Protein AF-A0A399WYS1-F1 (afdb_monomer_lite)

Secondary structure (DSSP, 8-state):
----SSHHHHHHHHHHHHHHHHHHHHHHHHHHHHHHHHHHHHHHHHHHHHHHHTTSTT-HHHHHTT-PPTT----HHHHHHHHHHHHHHHHHHHHHHHHHHHHHHHHHTT--S--HHHHHHHHHHHHHHHHHHHHHHHHHHHHHHHHHHHHHHHHHHHHHHHHHT-

pLDDT: mean 81.78, std 13.25, range [43.44, 97.31]

Foldseek 3Di:
DDPPPPPPVVVVVVVVVLLVVLVVLLVVLVVLLVLLVVLLVCLVVVLVQLVCCQVQVVTPVCVVVVVGDPDDHNDPVVCVVVLVVVVVVLVVLLVVLVCLLVCLVVVLVVLDDPDPSNVSSNVSSVSSNVSSVSSNVSSVVSVVSSVVSVVVVVVVVVVVCVVVVD

Sequence (166 aa):
MSDAGVEPAAETALILRERKHARIFFAVGWVLILANLVTAAYSIFLPIELILRGIYPDGLFAYWFGYERPGVYFDYEEQLPFINVVVVLFIALWLFMFIQIVLLPKIGKKLTLDMEEVAAADSALSLARLGAFLAFGLMTLTSVVVLRTYTQWHADYEVIQSLLGQ

Radius of gyration: 24.95 Å; chains: 1; bounding box: 57×30×86 Å

Structure (mmCIF, N/CA/C/O backbone):
data_AF-A0A399WYS1-F1
#
_entry.id   AF-A0A399WYS1-F1
#
loop_
_atom_site.group_PDB
_atom_site.id
_atom_site.type_symbol
_atom_site.label_atom_id
_atom_site.label_alt_id
_atom_site.label_comp_id
_atom_site.label_asym_id
_atom_site.label_entity_id
_atom_site.label_seq_id
_atom_site.pdbx_PDB_ins_code
_atom_site.Cartn_x
_atom_site.Cartn_y
_atom_site.Cartn_z
_atom_site.occupancy
_atom_site.B_iso_or_equiv
_atom_site.auth_seq_id
_atom_site.auth_comp_id
_atom_site.auth_asym_id
_atom_site.auth_atom_id
_atom_site.pdbx_PDB_model_num
ATOM 1 N N . MET A 1 1 ? -39.108 7.788 48.016 1.00 43.44 1 MET A N 1
ATOM 2 C CA . MET A 1 1 ? -39.470 7.220 46.701 1.00 43.44 1 MET A CA 1
ATOM 3 C C . MET A 1 1 ? -38.191 7.191 45.889 1.00 43.44 1 MET A C 1
ATOM 5 O O . MET A 1 1 ? -37.687 8.256 45.569 1.00 43.44 1 MET A O 1
ATOM 9 N N . SER A 1 2 ? -37.580 6.013 45.748 1.00 43.78 2 SER A N 1
ATOM 10 C CA . SER A 1 2 ? -36.276 5.833 45.103 1.00 43.78 2 SER A CA 1
ATOM 11 C C . SER A 1 2 ? -36.459 5.367 43.660 1.00 43.78 2 SER A C 1
ATOM 13 O O . SER A 1 2 ? -36.923 4.248 43.432 1.00 43.78 2 SER A O 1
ATOM 15 N N . ASP A 1 3 ? -36.046 6.199 42.711 1.00 49.22 3 ASP A N 1
ATOM 16 C CA . ASP A 1 3 ? -35.866 5.849 41.299 1.00 49.22 3 ASP A CA 1
ATOM 17 C C . ASP A 1 3 ? -34.603 4.984 41.114 1.00 49.22 3 ASP A C 1
ATOM 19 O O . ASP A 1 3 ? -33.625 5.405 40.512 1.00 49.22 3 ASP A O 1
ATOM 23 N N . ALA A 1 4 ? -34.596 3.771 41.675 1.00 51.28 4 ALA A N 1
ATOM 24 C CA . ALA A 1 4 ? -33.430 2.871 41.681 1.00 51.28 4 ALA A CA 1
ATOM 25 C C . ALA A 1 4 ? -33.631 1.593 40.836 1.00 51.28 4 ALA A C 1
ATOM 27 O O . ALA A 1 4 ? -32.987 0.576 41.074 1.00 51.28 4 ALA A O 1
ATOM 28 N N . GLY A 1 5 ? -34.566 1.602 39.879 1.00 50.94 5 GLY A N 1
ATOM 29 C CA . GLY A 1 5 ? -35.022 0.380 39.196 1.00 50.94 5 GLY A CA 1
ATOM 30 C C . GLY A 1 5 ? -34.592 0.185 37.737 1.00 50.94 5 GLY A C 1
ATOM 31 O O . GLY A 1 5 ? -34.909 -0.859 37.174 1.00 50.94 5 GLY A O 1
ATOM 32 N N . VAL A 1 6 ? -33.926 1.157 37.096 1.00 53.00 6 VAL A N 1
ATOM 33 C CA . VAL A 1 6 ? -33.755 1.173 35.620 1.00 53.00 6 VAL A CA 1
ATOM 34 C C . VAL A 1 6 ? -32.286 1.100 35.151 1.00 53.00 6 VAL A C 1
ATOM 36 O O . VAL A 1 6 ? -32.027 0.809 33.985 1.00 53.00 6 VAL A O 1
ATOM 39 N N . GLU A 1 7 ? -31.301 1.261 36.037 1.00 55.56 7 GLU A N 1
ATOM 40 C CA . GLU A 1 7 ? -29.873 1.341 35.669 1.00 55.56 7 GLU A CA 1
ATOM 41 C C . GLU A 1 7 ? -29.213 0.056 35.106 1.00 55.56 7 GLU A C 1
ATOM 43 O O . GLU A 1 7 ? -28.460 0.178 34.135 1.00 55.56 7 GLU A O 1
ATOM 48 N N . PRO A 1 8 ? -29.500 -1.181 35.569 1.00 60.94 8 PRO A N 1
ATOM 49 C CA . PRO A 1 8 ? -28.690 -2.338 35.166 1.00 60.94 8 PRO A CA 1
ATOM 50 C C . PRO A 1 8 ? -28.943 -2.785 33.717 1.00 60.94 8 PRO A C 1
ATOM 52 O O . PRO A 1 8 ? -28.044 -3.299 33.050 1.00 60.94 8 PRO A O 1
ATOM 55 N N . ALA A 1 9 ? -30.151 -2.573 33.184 1.00 67.00 9 ALA A N 1
ATOM 56 C CA . ALA A 1 9 ? -30.484 -2.951 31.807 1.00 67.00 9 ALA A CA 1
ATOM 57 C C . ALA A 1 9 ? -29.842 -2.006 30.775 1.00 67.00 9 ALA A C 1
ATOM 59 O O . ALA A 1 9 ? -29.379 -2.456 29.724 1.00 67.00 9 ALA A O 1
ATOM 60 N N . ALA A 1 10 ? -29.780 -0.708 31.088 1.00 70.75 10 ALA A N 1
ATOM 61 C CA . ALA A 1 10 ? -29.145 0.296 30.240 1.00 70.75 10 ALA A CA 1
ATOM 62 C C . ALA A 1 10 ? -27.616 0.133 30.219 1.00 70.75 10 ALA A C 1
ATOM 64 O O . ALA A 1 10 ? -27.005 0.192 29.150 1.00 70.75 10 ALA A O 1
ATOM 65 N N . GLU A 1 11 ? -27.013 -0.153 31.375 1.00 71.31 11 GLU A N 1
ATOM 66 C CA . GLU A 1 11 ? -25.580 -0.434 31.504 1.00 71.31 11 GLU A CA 1
ATOM 67 C C . GLU A 1 11 ? -25.182 -1.709 30.739 1.00 71.31 11 GLU A C 1
ATOM 69 O O . GLU A 1 11 ? -24.245 -1.701 29.937 1.00 71.31 11 GLU A O 1
ATOM 74 N N . THR A 1 12 ? -25.974 -2.779 30.867 1.00 78.69 12 THR A N 1
ATOM 75 C CA . THR A 1 12 ? -25.749 -4.036 30.130 1.00 78.69 12 THR A CA 1
ATOM 76 C C . THR A 1 12 ? -25.856 -3.839 28.611 1.00 78.69 12 THR A C 1
ATOM 78 O O . THR A 1 12 ? -25.047 -4.378 27.848 1.00 78.69 12 THR A O 1
ATOM 81 N N . ALA A 1 13 ? -26.824 -3.040 28.147 1.00 80.94 13 ALA A N 1
ATOM 82 C CA . ALA A 1 13 ? -26.989 -2.728 26.727 1.00 80.94 13 ALA A CA 1
ATOM 83 C C . ALA A 1 13 ? -25.816 -1.904 26.160 1.00 80.94 13 ALA A C 1
ATOM 85 O O . ALA A 1 13 ? -25.396 -2.132 25.020 1.00 80.94 13 ALA A O 1
ATOM 86 N N . LEU A 1 14 ? -25.262 -0.979 26.950 1.00 81.88 14 LEU A N 1
ATOM 87 C CA . LEU A 1 14 ? -24.107 -0.166 26.567 1.00 81.88 14 LEU A CA 1
ATOM 88 C C . LEU A 1 14 ? -22.840 -1.023 26.433 1.00 81.88 14 LEU A C 1
ATOM 90 O O . LEU A 1 14 ? -22.163 -0.949 25.406 1.00 81.88 14 LEU A O 1
ATOM 94 N N . ILE A 1 15 ? -22.579 -1.910 27.397 1.00 83.00 15 ILE A N 1
ATOM 95 C CA . ILE A 1 15 ? -21.444 -2.851 27.361 1.00 83.00 15 ILE A CA 1
ATOM 96 C C . ILE A 1 15 ? -21.533 -3.781 26.140 1.00 83.00 15 ILE A C 1
ATOM 98 O O . ILE A 1 15 ? -20.545 -3.990 25.433 1.00 83.00 15 ILE A O 1
ATOM 102 N N . LEU A 1 16 ? -22.721 -4.320 25.841 1.00 84.44 16 LEU A N 1
ATOM 103 C CA . LEU A 1 16 ? -22.942 -5.170 24.662 1.00 84.44 16 LEU A CA 1
ATOM 104 C C . LEU A 1 16 ? -22.670 -4.426 23.348 1.00 84.44 16 LEU A C 1
ATOM 106 O O . LEU A 1 16 ? -22.062 -4.988 22.429 1.00 84.44 16 LEU A O 1
ATOM 110 N N . ARG A 1 17 ? -23.104 -3.165 23.251 1.00 85.19 17 ARG A N 1
ATOM 111 C CA . ARG A 1 17 ? -22.866 -2.319 22.076 1.00 85.19 17 ARG A CA 1
ATOM 112 C C . ARG A 1 17 ? -21.378 -2.039 21.882 1.00 85.19 17 ARG A C 1
ATOM 114 O O . ARG A 1 17 ? -20.877 -2.204 20.770 1.00 85.19 17 ARG A O 1
ATOM 121 N N . GLU A 1 18 ? -20.677 -1.678 22.948 1.00 83.69 18 GLU A N 1
ATOM 122 C CA . GLU A 1 18 ? -19.245 -1.382 22.900 1.00 83.69 18 GLU A CA 1
ATOM 123 C C . GLU A 1 18 ? -18.404 -2.622 22.593 1.00 83.69 18 GLU A C 1
ATOM 125 O O . GLU A 1 18 ? -17.525 -2.565 21.735 1.00 83.69 18 GLU A O 1
ATOM 130 N N . ARG A 1 19 ? -18.745 -3.793 23.148 1.00 85.06 19 ARG A N 1
ATOM 131 C CA . ARG A 1 19 ? -18.121 -5.066 22.739 1.00 85.06 19 ARG A CA 1
ATOM 132 C C . ARG A 1 19 ? -18.291 -5.344 21.249 1.00 85.06 19 ARG A C 1
ATOM 134 O O . ARG A 1 19 ? -17.352 -5.789 20.587 1.00 85.06 19 ARG A O 1
ATOM 141 N N . LYS A 1 20 ? -19.482 -5.091 20.697 1.00 87.38 20 LYS A N 1
ATOM 142 C CA . LYS A 1 20 ? -19.730 -5.265 19.260 1.00 87.38 20 LYS A CA 1
ATOM 143 C C . LYS A 1 20 ? -18.873 -4.303 18.434 1.00 87.38 20 LYS A C 1
ATOM 145 O O . LYS A 1 20 ? -18.285 -4.734 17.444 1.00 87.38 20 LYS A O 1
ATOM 150 N N . HIS A 1 21 ? -18.772 -3.038 18.841 1.00 86.31 21 HIS A N 1
ATOM 151 C CA . HIS A 1 21 ? -17.902 -2.061 18.186 1.00 86.31 21 HIS A CA 1
ATOM 152 C C . HIS A 1 21 ? -16.425 -2.469 18.257 1.00 86.31 21 HIS A C 1
ATOM 154 O O . HIS A 1 21 ? -15.763 -2.498 17.221 1.00 86.31 21 HIS A O 1
ATOM 160 N N . ALA A 1 22 ? -15.928 -2.861 19.432 1.00 88.19 22 ALA A N 1
ATOM 161 C CA . ALA A 1 22 ? -14.548 -3.302 19.627 1.00 88.19 22 ALA A CA 1
ATOM 162 C C . ALA A 1 22 ? -14.193 -4.488 18.714 1.00 88.19 22 ALA A C 1
ATOM 164 O O . ALA A 1 22 ? -13.172 -4.460 18.030 1.00 88.19 22 ALA A O 1
ATOM 165 N N . ARG A 1 23 ? -15.080 -5.484 18.592 1.00 90.06 23 ARG A N 1
ATOM 166 C CA . ARG A 1 23 ? -14.888 -6.620 17.669 1.00 90.06 23 ARG A CA 1
ATOM 167 C C . ARG A 1 23 ? -14.822 -6.196 16.202 1.00 90.06 23 ARG A C 1
ATOM 169 O O . ARG A 1 23 ? -14.006 -6.728 15.454 1.00 90.06 23 ARG A O 1
ATOM 176 N N . ILE A 1 24 ? -15.660 -5.243 15.787 1.00 91.69 24 ILE A N 1
ATOM 177 C CA . ILE A 1 24 ? -15.618 -4.696 14.424 1.00 91.69 24 ILE A CA 1
ATOM 178 C C . ILE A 1 24 ? -14.283 -3.987 14.192 1.00 91.69 24 ILE A C 1
ATOM 180 O O . ILE A 1 24 ? -13.626 -4.256 13.191 1.00 91.69 24 ILE A O 1
ATOM 184 N N . PHE A 1 25 ? -13.849 -3.127 15.116 1.00 92.19 25 PHE A N 1
ATOM 185 C CA . PHE A 1 25 ? -12.576 -2.417 14.987 1.00 92.19 25 PHE A CA 1
ATOM 186 C C . PHE A 1 25 ? -11.368 -3.352 15.002 1.00 92.19 25 PHE A C 1
ATOM 188 O O . PHE A 1 25 ? -10.434 -3.134 14.235 1.00 92.19 25 PHE A O 1
ATOM 195 N N . PHE A 1 26 ? -11.413 -4.423 15.790 1.00 93.25 26 PHE A N 1
ATOM 196 C CA . PHE A 1 26 ? -10.401 -5.472 15.765 1.00 93.25 26 PHE A CA 1
ATOM 197 C C . PHE A 1 26 ? -10.318 -6.151 14.390 1.00 93.25 26 PHE A C 1
ATOM 199 O O . PHE A 1 26 ? -9.235 -6.249 13.813 1.00 93.25 26 PHE A O 1
ATOM 206 N N . ALA A 1 27 ? -11.459 -6.563 13.827 1.00 94.00 27 ALA A N 1
ATOM 207 C CA . ALA A 1 27 ? -11.508 -7.181 12.501 1.00 94.00 27 ALA A CA 1
ATOM 208 C C . ALA A 1 27 ? -11.027 -6.217 11.404 1.00 94.00 27 ALA A C 1
ATOM 210 O O . ALA A 1 27 ? -10.228 -6.597 10.550 1.00 94.00 27 ALA A O 1
ATOM 211 N N . VAL A 1 28 ? -11.460 -4.954 11.460 1.00 94.44 28 VAL A N 1
ATOM 212 C CA . VAL A 1 28 ? -10.989 -3.895 10.558 1.00 94.44 28 VAL A CA 1
ATOM 213 C C . VAL A 1 28 ? -9.477 -3.716 10.683 1.00 94.44 28 VAL A C 1
ATOM 215 O O . VAL A 1 28 ? -8.799 -3.678 9.662 1.00 94.44 28 VAL A O 1
ATOM 218 N N . GLY A 1 29 ? -8.931 -3.671 11.902 1.00 94.69 29 GLY A N 1
ATOM 219 C CA . GLY A 1 29 ? -7.490 -3.577 12.140 1.00 94.69 29 GLY A CA 1
ATOM 220 C C . GLY A 1 29 ? -6.712 -4.688 11.434 1.00 94.69 29 GLY A C 1
ATOM 221 O O . GLY A 1 29 ? -5.762 -4.403 10.709 1.00 94.69 29 GLY A O 1
ATOM 222 N N . TRP A 1 30 ? -7.163 -5.938 11.543 1.00 96.88 30 TRP A N 1
ATOM 223 C CA . TRP A 1 30 ? -6.537 -7.072 10.853 1.00 96.88 30 TRP A CA 1
ATOM 224 C C . TRP A 1 30 ? -6.633 -7.004 9.332 1.00 96.88 30 TRP A C 1
ATOM 226 O O . TRP A 1 30 ? -5.644 -7.266 8.647 1.00 96.88 30 TRP A O 1
ATOM 236 N N . VAL A 1 31 ? -7.791 -6.619 8.793 1.00 97.19 31 VAL A N 1
ATOM 237 C CA . VAL A 1 31 ? -7.952 -6.432 7.343 1.00 97.19 31 VAL A CA 1
ATOM 238 C C . VAL A 1 31 ? -6.993 -5.356 6.831 1.00 97.19 31 VAL A C 1
ATOM 240 O O . VAL A 1 31 ? -6.350 -5.548 5.799 1.00 97.19 31 VAL A O 1
ATOM 243 N N . LEU A 1 32 ? -6.840 -4.255 7.571 1.00 96.94 32 LEU A N 1
ATOM 244 C CA . LEU A 1 32 ? -5.893 -3.196 7.228 1.00 96.94 32 LEU A CA 1
ATOM 245 C C . LEU A 1 32 ? -4.440 -3.676 7.313 1.00 96.94 32 LEU A C 1
ATOM 247 O O . LEU A 1 32 ? -3.670 -3.398 6.402 1.00 96.94 32 LEU A O 1
ATOM 251 N N . ILE A 1 33 ? -4.065 -4.449 8.339 1.00 97.31 33 ILE A N 1
ATOM 252 C CA . ILE A 1 33 ? -2.722 -5.049 8.440 1.00 97.31 33 ILE A CA 1
ATOM 253 C C . ILE A 1 33 ? -2.416 -5.901 7.203 1.00 97.31 33 ILE A C 1
ATOM 255 O O . ILE A 1 33 ? -1.363 -5.730 6.590 1.00 97.31 33 ILE A O 1
ATOM 259 N N . LEU A 1 34 ? -3.338 -6.782 6.803 1.00 97.31 34 LEU A N 1
ATOM 260 C CA . LEU A 1 34 ? -3.167 -7.624 5.616 1.00 97.31 34 LEU A CA 1
ATOM 261 C C . LEU A 1 34 ? -3.047 -6.786 4.338 1.00 97.31 34 LEU A C 1
ATOM 263 O O . LEU A 1 34 ? -2.154 -7.031 3.528 1.00 97.31 34 LEU A O 1
ATOM 267 N N . ALA A 1 35 ? -3.887 -5.760 4.177 1.00 96.12 35 ALA A N 1
ATOM 268 C CA . ALA A 1 35 ? -3.798 -4.841 3.045 1.00 96.12 35 ALA A CA 1
ATOM 269 C C . ALA A 1 35 ? -2.446 -4.103 3.001 1.00 96.12 35 ALA A C 1
ATOM 271 O O . ALA A 1 35 ? -1.856 -3.948 1.929 1.00 96.12 35 ALA A O 1
ATOM 272 N N . ASN A 1 36 ? -1.918 -3.701 4.160 1.00 97.19 36 ASN A N 1
ATOM 273 C CA . ASN A 1 36 ? -0.621 -3.034 4.272 1.00 97.19 36 ASN A CA 1
ATOM 274 C C . ASN A 1 36 ? 0.527 -3.992 3.913 1.00 97.19 36 ASN A C 1
ATOM 276 O O . ASN A 1 36 ? 1.458 -3.586 3.221 1.00 97.19 36 ASN A O 1
ATOM 280 N N . LEU A 1 37 ? 0.441 -5.272 4.300 1.00 96.06 37 LEU A N 1
ATOM 281 C CA . LEU A 1 37 ? 1.418 -6.298 3.912 1.00 96.06 37 LEU A CA 1
ATOM 282 C C . LEU A 1 37 ? 1.423 -6.554 2.401 1.00 96.06 37 LEU A C 1
ATOM 284 O O . LEU A 1 37 ? 2.495 -6.586 1.798 1.00 96.06 37 LEU A O 1
ATOM 288 N N . VAL A 1 38 ? 0.247 -6.681 1.775 1.00 94.94 38 VAL A N 1
ATOM 289 C CA . VAL A 1 38 ? 0.141 -6.832 0.311 1.00 94.94 38 VAL A CA 1
ATOM 290 C C . VAL A 1 38 ? 0.715 -5.603 -0.393 1.00 94.94 38 VAL A C 1
ATOM 292 O O . VAL A 1 38 ? 1.471 -5.737 -1.352 1.00 94.94 38 VAL A O 1
ATOM 295 N N . THR A 1 39 ? 0.423 -4.406 0.118 1.00 94.56 39 THR A N 1
ATOM 296 C CA . THR A 1 39 ? 0.957 -3.146 -0.418 1.00 94.56 39 THR A CA 1
ATOM 297 C C . THR A 1 39 ? 2.481 -3.088 -0.306 1.00 94.56 39 THR A C 1
ATOM 299 O O . THR A 1 39 ? 3.157 -2.718 -1.267 1.00 94.56 39 THR A O 1
ATOM 302 N N . ALA A 1 40 ? 3.045 -3.489 0.835 1.00 94.56 40 ALA A N 1
ATOM 303 C CA . ALA A 1 40 ? 4.490 -3.548 1.034 1.00 94.56 40 ALA A CA 1
ATOM 304 C C . ALA A 1 40 ? 5.150 -4.560 0.083 1.00 94.56 40 ALA A C 1
ATOM 306 O O . ALA A 1 40 ? 6.131 -4.222 -0.579 1.00 94.56 40 ALA A O 1
ATOM 307 N N . ALA A 1 41 ? 4.580 -5.761 -0.052 1.00 93.31 41 ALA A N 1
ATOM 308 C CA . ALA A 1 41 ? 5.065 -6.776 -0.986 1.00 93.31 41 ALA A CA 1
ATOM 309 C C . ALA A 1 41 ? 5.020 -6.275 -2.438 1.00 93.31 41 ALA A C 1
ATOM 311 O O . ALA A 1 41 ? 6.009 -6.389 -3.161 1.00 93.31 41 ALA A O 1
ATOM 312 N N . TYR A 1 42 ? 3.914 -5.645 -2.840 1.00 90.69 42 TYR A N 1
ATOM 313 C CA . TYR A 1 42 ? 3.769 -5.050 -4.167 1.00 90.69 42 TYR A CA 1
ATOM 314 C C . TYR A 1 42 ? 4.784 -3.926 -4.411 1.00 90.69 42 TYR A C 1
ATOM 316 O O . TYR A 1 42 ? 5.376 -3.850 -5.484 1.00 90.69 42 TYR A O 1
ATOM 324 N N . SER A 1 43 ? 5.053 -3.094 -3.402 1.00 90.94 43 SER A N 1
ATOM 325 C CA . SER A 1 43 ? 6.032 -2.000 -3.493 1.00 90.94 43 SER A CA 1
ATOM 326 C C . SER A 1 43 ? 7.459 -2.499 -3.699 1.00 90.94 43 SER A C 1
ATOM 328 O O . SER A 1 43 ? 8.251 -1.813 -4.339 1.00 90.94 43 SER A O 1
ATOM 330 N N . ILE A 1 44 ? 7.793 -3.680 -3.176 1.00 90.81 44 ILE A N 1
ATOM 331 C CA . ILE A 1 44 ? 9.096 -4.324 -3.386 1.00 90.81 44 ILE A CA 1
ATOM 332 C C . ILE A 1 44 ? 9.138 -5.022 -4.750 1.00 90.81 44 ILE A C 1
ATOM 334 O O . ILE A 1 44 ? 10.143 -4.940 -5.453 1.00 90.81 44 ILE A O 1
ATOM 338 N N . PHE A 1 45 ? 8.049 -5.688 -5.136 1.00 88.94 45 PHE A N 1
ATOM 339 C CA . PHE A 1 45 ? 7.953 -6.421 -6.397 1.00 8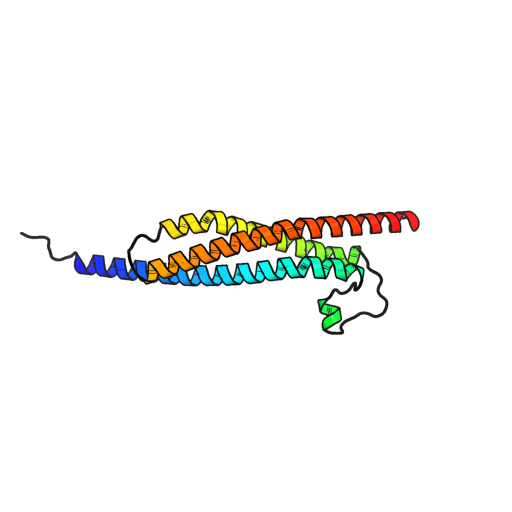8.94 45 PHE A CA 1
ATOM 340 C C . PHE A 1 45 ? 7.994 -5.499 -7.622 1.00 88.94 45 PHE A C 1
ATOM 342 O O . PHE A 1 45 ? 8.720 -5.766 -8.575 1.00 88.94 45 PHE A O 1
ATOM 349 N N . LEU A 1 46 ? 7.249 -4.395 -7.593 1.00 87.06 46 LEU A N 1
ATOM 350 C CA . LEU A 1 46 ? 7.090 -3.501 -8.736 1.00 87.06 46 LEU A CA 1
ATOM 351 C C . LEU A 1 46 ? 8.408 -2.967 -9.340 1.00 87.06 46 LEU A C 1
ATOM 353 O O . LEU A 1 46 ? 8.555 -3.030 -10.558 1.00 87.06 46 LEU A O 1
ATOM 357 N N . PRO A 1 47 ? 9.380 -2.447 -8.569 1.00 84.44 47 PRO A N 1
ATOM 358 C CA . PRO A 1 47 ? 10.633 -1.969 -9.146 1.00 84.44 47 PRO A CA 1
ATOM 359 C C . PRO A 1 47 ? 11.451 -3.108 -9.766 1.00 84.44 47 PRO A C 1
ATOM 361 O O . PRO A 1 47 ? 12.108 -2.891 -10.779 1.00 84.44 47 PRO A O 1
ATOM 364 N N . ILE A 1 48 ? 11.379 -4.320 -9.205 1.00 85.00 48 ILE A N 1
ATOM 365 C CA . ILE A 1 48 ? 12.030 -5.510 -9.770 1.00 85.00 48 ILE A CA 1
ATOM 366 C C . ILE A 1 48 ? 11.398 -5.849 -11.124 1.00 85.00 48 ILE A C 1
ATOM 368 O O . ILE A 1 48 ? 12.113 -6.011 -12.111 1.00 85.00 48 ILE A O 1
ATOM 372 N N . GLU A 1 49 ? 10.066 -5.886 -11.179 1.00 83.25 49 GLU A N 1
ATOM 373 C CA . GLU A 1 49 ? 9.293 -6.117 -12.402 1.00 83.25 49 GLU A CA 1
ATOM 374 C C . GLU A 1 49 ? 9.621 -5.076 -13.481 1.00 83.25 49 GLU A C 1
ATOM 376 O O . GLU A 1 49 ? 9.867 -5.439 -14.626 1.00 83.25 49 GLU A O 1
ATOM 381 N N . LEU A 1 50 ? 9.688 -3.788 -13.129 1.00 78.56 50 LEU A N 1
ATOM 382 C CA . LEU A 1 50 ? 10.009 -2.723 -14.082 1.00 78.56 50 LEU A CA 1
ATOM 383 C C . LEU A 1 50 ? 11.446 -2.809 -14.598 1.00 78.56 50 LEU A C 1
ATOM 385 O O . LEU A 1 50 ? 11.658 -2.716 -15.799 1.00 78.56 50 LEU A O 1
ATOM 389 N N . ILE A 1 51 ? 12.437 -3.023 -13.729 1.00 77.25 51 ILE A N 1
ATOM 390 C CA . ILE A 1 51 ? 13.833 -3.184 -14.170 1.00 77.25 51 ILE A CA 1
ATOM 391 C C . ILE A 1 51 ? 13.950 -4.368 -15.134 1.00 77.25 51 ILE A C 1
ATOM 393 O O . ILE A 1 51 ? 14.620 -4.276 -16.162 1.00 77.25 51 ILE A O 1
ATOM 397 N N . LEU A 1 52 ? 13.279 -5.472 -14.815 1.00 75.50 52 LEU A N 1
ATOM 398 C CA . LEU A 1 52 ? 13.381 -6.701 -15.588 1.00 75.50 52 LEU A CA 1
ATOM 399 C C . LEU A 1 52 ? 12.524 -6.681 -16.846 1.00 75.50 52 LEU A C 1
ATOM 401 O O . LEU A 1 52 ? 12.888 -7.374 -17.784 1.00 75.50 52 LEU A O 1
ATOM 405 N N . ARG A 1 53 ? 11.499 -5.830 -16.944 1.00 73.00 53 ARG A N 1
ATOM 406 C CA . ARG A 1 53 ? 10.786 -5.567 -18.206 1.00 73.00 53 ARG A CA 1
ATOM 407 C C . ARG A 1 53 ? 11.669 -4.972 -19.299 1.00 73.00 53 ARG A C 1
ATOM 409 O O . ARG A 1 53 ? 11.415 -5.220 -20.470 1.00 73.00 53 ARG A O 1
ATOM 416 N N . GLY A 1 54 ? 12.745 -4.274 -18.931 1.00 66.50 54 GLY A N 1
ATOM 417 C CA . GLY A 1 54 ? 13.770 -3.853 -19.892 1.00 66.50 54 GLY A CA 1
ATOM 418 C C . GLY A 1 54 ? 14.580 -5.016 -20.489 1.00 66.50 54 GLY A C 1
ATOM 419 O O . GLY A 1 54 ? 15.234 -4.836 -21.510 1.00 66.50 54 GLY A O 1
ATOM 420 N N . ILE A 1 55 ? 14.546 -6.199 -19.863 1.00 68.94 55 ILE A N 1
ATOM 421 C CA . ILE A 1 55 ? 15.255 -7.418 -20.296 1.00 68.94 55 ILE A CA 1
ATOM 422 C C . ILE A 1 55 ? 14.267 -8.466 -20.844 1.00 68.94 55 ILE A C 1
ATOM 424 O O . ILE A 1 55 ? 14.555 -9.130 -21.834 1.00 68.94 55 ILE A O 1
ATOM 428 N N . TYR A 1 56 ? 13.095 -8.586 -20.217 1.00 69.38 56 TYR A N 1
ATOM 429 C CA . TYR A 1 56 ? 12.007 -9.514 -20.517 1.00 69.38 56 TYR A CA 1
ATOM 430 C C . TYR A 1 56 ? 10.719 -8.707 -20.765 1.00 69.38 56 TYR A C 1
ATOM 432 O O . TYR A 1 56 ? 10.017 -8.391 -19.803 1.00 69.38 56 TYR A O 1
ATOM 440 N N . PRO A 1 57 ? 10.381 -8.360 -22.017 1.00 64.69 57 PRO A N 1
ATOM 441 C CA . PRO A 1 57 ? 9.291 -7.425 -22.324 1.00 64.69 57 PRO A CA 1
ATOM 442 C C . PRO A 1 57 ? 7.924 -7.846 -21.761 1.00 64.69 57 PRO A C 1
ATOM 444 O O . PRO A 1 57 ? 7.115 -7.002 -21.373 1.00 64.69 57 PRO A O 1
ATOM 447 N N . ASP A 1 58 ? 7.674 -9.153 -21.650 1.00 66.06 58 ASP A N 1
ATOM 448 C CA . ASP A 1 58 ? 6.426 -9.697 -21.102 1.00 66.06 58 ASP A CA 1
ATOM 449 C C . ASP A 1 58 ? 6.346 -9.595 -19.556 1.00 66.06 58 ASP A C 1
ATOM 451 O O . ASP A 1 58 ? 5.271 -9.733 -18.960 1.00 66.06 58 ASP A O 1
ATOM 455 N N . GLY A 1 59 ? 7.465 -9.280 -18.895 1.00 64.38 59 GLY A N 1
ATOM 456 C CA . GLY A 1 59 ? 7.603 -9.16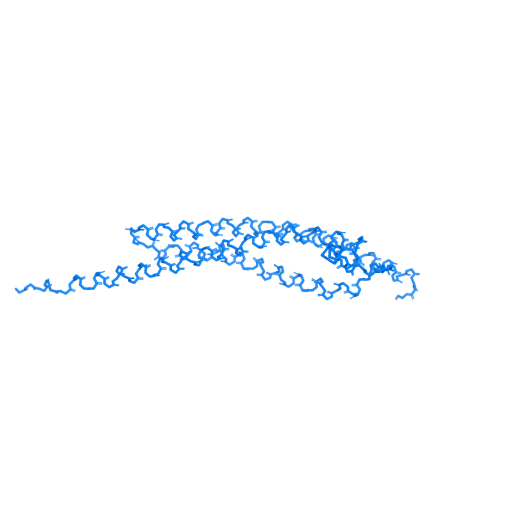6 -17.445 1.00 64.38 59 GLY A CA 1
ATOM 457 C C . GLY A 1 59 ? 8.041 -10.451 -16.747 1.00 64.38 59 GLY A C 1
ATOM 458 O O . GLY A 1 59 ? 8.024 -11.544 -17.320 1.00 64.38 59 GLY A O 1
ATOM 459 N N . LEU A 1 60 ? 8.420 -10.332 -15.471 1.00 67.06 60 LEU A N 1
ATOM 460 C CA . LEU A 1 60 ? 8.957 -11.451 -14.693 1.00 67.06 60 LEU A CA 1
ATOM 461 C C . LEU A 1 60 ? 7.918 -12.553 -14.498 1.00 67.06 60 LEU A C 1
ATOM 463 O O . LEU A 1 60 ? 8.249 -13.735 -14.451 1.00 67.06 60 LEU A O 1
ATOM 467 N N . PHE A 1 61 ? 6.652 -12.157 -14.378 1.00 63.59 61 PHE A N 1
ATOM 468 C CA . PHE A 1 61 ? 5.550 -13.090 -14.202 1.00 63.59 61 PHE A CA 1
ATOM 469 C C . PHE A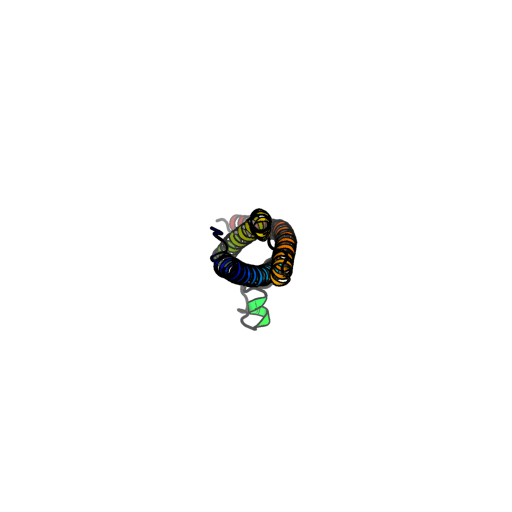 1 61 ? 5.376 -13.977 -15.444 1.00 63.59 61 PHE A C 1
ATOM 471 O O . PHE A 1 61 ? 5.305 -15.195 -15.320 1.00 63.59 61 PHE A O 1
ATOM 478 N N . ALA A 1 62 ? 5.382 -13.403 -16.649 1.00 61.06 62 ALA A N 1
ATOM 479 C CA . ALA A 1 62 ? 5.272 -14.178 -17.884 1.00 61.06 62 ALA A CA 1
ATOM 480 C C . ALA A 1 62 ? 6.480 -15.106 -18.092 1.00 61.06 62 ALA A C 1
ATOM 482 O O . ALA A 1 62 ? 6.292 -16.271 -18.440 1.00 61.06 62 ALA A O 1
ATOM 483 N N . TYR A 1 63 ? 7.688 -14.620 -17.782 1.00 61.03 63 TYR A N 1
ATOM 484 C CA . TYR A 1 63 ? 8.919 -15.414 -17.797 1.00 61.03 63 TYR A CA 1
ATOM 485 C C . TYR A 1 63 ? 8.839 -16.619 -16.844 1.00 61.03 63 TYR A C 1
ATOM 487 O O . TYR A 1 63 ? 9.052 -17.760 -17.244 1.00 61.03 63 TYR A O 1
ATOM 495 N N . TRP A 1 64 ? 8.430 -16.406 -15.588 1.00 63.22 64 TRP A N 1
ATOM 496 C CA . TRP A 1 64 ? 8.360 -17.476 -14.582 1.00 63.22 64 TRP A CA 1
ATOM 497 C C . TRP A 1 64 ? 7.357 -18.584 -14.941 1.00 63.22 64 TRP A C 1
ATOM 499 O O . TRP A 1 64 ? 7.567 -19.749 -14.604 1.00 63.22 64 TRP A O 1
ATOM 509 N N . PHE A 1 65 ? 6.265 -18.237 -15.626 1.00 65.69 65 PHE A N 1
ATOM 510 C CA . PHE A 1 65 ? 5.249 -19.195 -16.069 1.00 65.69 65 PHE A CA 1
ATOM 511 C C . PHE A 1 65 ? 5.472 -19.717 -17.500 1.00 65.69 65 PHE A C 1
ATOM 513 O O . PHE A 1 65 ? 4.628 -20.456 -18.008 1.00 65.69 65 PHE A O 1
ATOM 520 N N . GLY A 1 66 ? 6.600 -19.379 -18.135 1.00 59.75 66 GLY A N 1
ATOM 521 C CA . GLY A 1 66 ? 6.968 -19.878 -19.462 1.00 59.75 66 GLY A CA 1
ATOM 522 C C . GLY A 1 66 ? 6.096 -19.343 -20.602 1.00 59.75 66 GLY A C 1
ATOM 523 O O . GLY A 1 66 ? 5.985 -19.993 -21.639 1.00 59.75 66 GLY A O 1
ATOM 524 N N . TYR A 1 67 ? 5.467 -18.178 -20.421 1.00 57.12 67 TYR A N 1
ATOM 525 C CA . TYR A 1 67 ? 4.658 -17.497 -21.443 1.00 57.12 67 TYR A CA 1
ATOM 526 C C . TYR A 1 67 ? 5.479 -16.562 -22.344 1.00 57.12 67 TYR A C 1
ATOM 528 O O . TYR A 1 67 ? 4.907 -15.712 -23.024 1.00 57.12 67 TYR A O 1
ATOM 536 N N . GLU A 1 68 ? 6.805 -16.700 -22.341 1.00 61.59 68 GLU A N 1
ATOM 537 C CA . GLU A 1 68 ? 7.715 -15.856 -23.113 1.00 61.59 68 GLU A CA 1
ATOM 538 C C . GLU A 1 68 ? 7.357 -15.875 -24.602 1.00 61.59 68 GLU A C 1
ATOM 540 O O . GLU A 1 68 ? 7.304 -16.938 -25.235 1.00 61.59 68 GLU A O 1
ATOM 545 N N . ARG A 1 69 ? 7.144 -14.696 -25.191 1.00 56.38 69 ARG A N 1
ATOM 546 C CA . ARG A 1 69 ? 7.096 -14.575 -26.648 1.00 56.38 69 ARG A CA 1
ATOM 547 C C . ARG A 1 69 ? 8.529 -14.593 -27.187 1.00 56.38 69 ARG A C 1
ATOM 549 O O . ARG A 1 69 ? 9.322 -13.719 -26.835 1.00 56.38 69 ARG A O 1
ATOM 556 N N . PRO A 1 70 ? 8.897 -15.545 -28.062 1.00 48.78 70 PRO A N 1
ATOM 557 C CA . PRO A 1 70 ? 10.235 -15.560 -28.632 1.00 48.78 70 PRO A CA 1
ATOM 558 C C . PRO A 1 70 ? 10.462 -14.312 -29.500 1.00 48.78 70 PRO A C 1
ATOM 560 O O . PRO A 1 70 ? 9.737 -14.083 -30.466 1.00 48.78 70 PRO A O 1
ATOM 563 N N . GLY A 1 71 ? 11.504 -13.539 -29.178 1.00 52.00 71 GLY A N 1
ATOM 564 C CA . GLY A 1 71 ? 12.074 -12.524 -30.073 1.00 52.00 71 GLY A CA 1
ATOM 565 C C . GLY A 1 71 ? 11.444 -11.128 -30.048 1.00 52.00 71 GLY A C 1
ATOM 566 O O . GLY A 1 71 ? 11.615 -10.393 -31.018 1.00 52.00 71 GLY A O 1
ATOM 567 N N . VAL A 1 7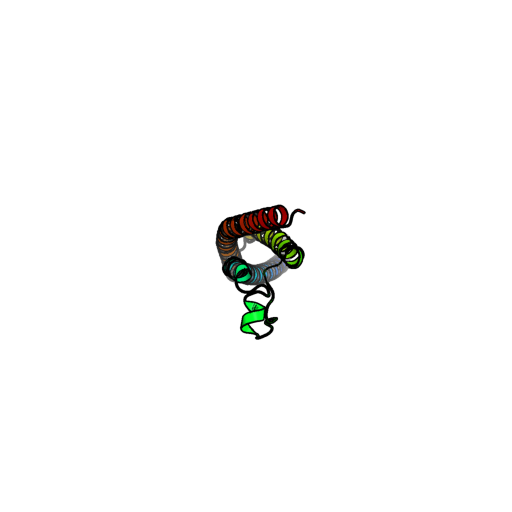2 ? 10.739 -10.737 -28.985 1.00 53.22 72 VAL A N 1
ATOM 568 C CA . VAL A 1 72 ? 10.148 -9.391 -28.889 1.00 53.22 72 VAL A CA 1
ATOM 569 C C . VAL A 1 72 ? 11.144 -8.425 -28.235 1.00 53.22 72 VAL A C 1
ATOM 571 O O . VAL A 1 72 ? 11.634 -8.674 -27.136 1.00 53.22 72 VAL A O 1
ATOM 574 N N . TYR A 1 73 ? 11.479 -7.337 -28.931 1.00 59.72 73 TYR A N 1
ATOM 575 C CA . TYR A 1 73 ? 12.212 -6.199 -28.368 1.00 59.72 73 TYR A CA 1
ATOM 576 C C . TYR A 1 73 ? 11.259 -5.369 -27.496 1.00 59.72 73 TYR A C 1
ATOM 578 O O . TYR A 1 73 ? 10.059 -5.351 -27.744 1.00 59.72 73 TYR A O 1
ATOM 586 N N . PHE A 1 74 ? 11.773 -4.688 -26.471 1.00 63.16 74 PHE A N 1
ATOM 587 C CA . PHE A 1 74 ? 10.967 -3.792 -25.639 1.00 63.16 74 PHE A CA 1
ATOM 588 C C . PHE A 1 74 ? 10.285 -2.709 -26.501 1.00 63.16 74 PHE A C 1
ATOM 590 O O . PHE A 1 74 ? 10.976 -1.882 -27.093 1.00 63.16 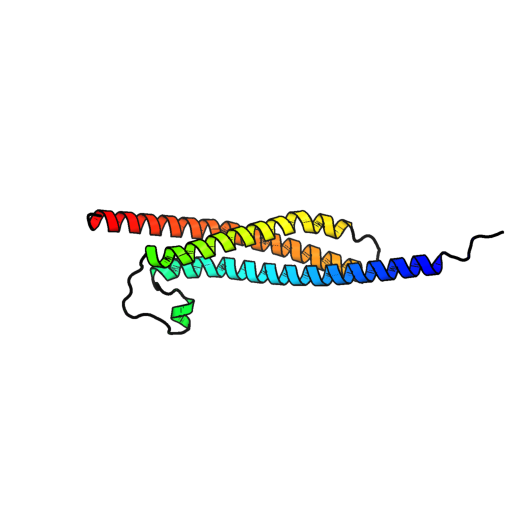74 PHE A O 1
ATOM 597 N N . ASP A 1 75 ? 8.947 -2.716 -26.559 1.00 71.06 75 ASP A N 1
ATOM 598 C CA . ASP A 1 75 ? 8.129 -1.689 -27.218 1.00 71.06 75 ASP A CA 1
ATOM 599 C C . ASP A 1 75 ? 7.437 -0.814 -26.164 1.00 71.06 75 ASP A C 1
ATOM 601 O O . ASP A 1 75 ? 6.635 -1.287 -25.357 1.00 71.06 75 ASP A O 1
ATOM 605 N N . TYR A 1 76 ? 7.757 0.478 -26.163 1.00 69.44 76 TYR A N 1
ATOM 606 C CA . TYR A 1 76 ? 7.220 1.440 -25.208 1.00 69.44 76 TYR A CA 1
ATOM 607 C C . TYR A 1 76 ? 5.696 1.623 -25.335 1.00 69.44 76 TYR A C 1
ATOM 609 O O . TYR A 1 76 ? 5.010 1.764 -24.315 1.00 69.44 76 TYR A O 1
ATOM 617 N N . GLU A 1 77 ? 5.148 1.577 -26.554 1.00 75.81 77 GLU A N 1
ATOM 618 C CA . GLU A 1 77 ? 3.710 1.763 -26.790 1.00 75.81 77 GLU A CA 1
ATOM 619 C C . GLU A 1 77 ? 2.888 0.586 -26.250 1.00 75.81 77 GLU A C 1
ATOM 621 O O . GLU A 1 77 ? 1.813 0.787 -25.677 1.00 75.81 77 GLU A O 1
ATOM 626 N N . GLU A 1 78 ? 3.420 -0.636 -26.329 1.00 75.12 78 GLU A N 1
ATOM 627 C CA . GLU A 1 78 ? 2.777 -1.825 -25.756 1.00 75.12 78 GLU A CA 1
ATOM 628 C C . GLU A 1 78 ? 2.799 -1.827 -24.215 1.00 75.12 78 GLU A C 1
ATOM 630 O O . GLU A 1 78 ? 1.905 -2.387 -23.573 1.00 75.12 78 GLU A O 1
ATOM 635 N N . GLN A 1 79 ? 3.786 -1.169 -23.596 1.00 73.19 79 GLN A N 1
ATOM 636 C CA . GLN A 1 79 ? 3.938 -1.105 -22.133 1.00 73.19 79 GLN A CA 1
ATOM 637 C C . GLN A 1 79 ? 3.143 0.045 -21.491 1.00 73.19 79 GLN A C 1
ATOM 639 O O . GLN A 1 79 ? 2.845 0.002 -20.293 1.00 73.19 79 GLN A O 1
ATOM 644 N N . LEU A 1 80 ? 2.754 1.060 -22.265 1.00 77.12 80 LEU A N 1
ATOM 645 C CA . LEU A 1 80 ? 2.013 2.246 -21.812 1.00 77.12 80 LEU A CA 1
ATOM 646 C C . LEU A 1 80 ? 0.723 1.920 -21.024 1.00 77.12 80 LEU A C 1
ATOM 648 O O . LEU A 1 80 ? 0.529 2.482 -19.939 1.00 77.12 80 LEU A O 1
ATOM 652 N N . PRO A 1 81 ? -0.151 0.993 -21.475 1.00 81.06 81 PRO A N 1
ATOM 653 C CA . PRO A 1 81 ? -1.339 0.601 -20.715 1.00 81.06 81 PRO A CA 1
ATOM 654 C C . PRO A 1 81 ? -1.004 -0.010 -19.349 1.00 81.06 81 PRO A C 1
ATOM 656 O O . PRO A 1 81 ? -1.658 0.308 -18.353 1.00 81.06 81 PRO A O 1
ATOM 659 N N . PHE A 1 82 ? 0.034 -0.849 -19.283 1.00 80.00 82 PHE A N 1
ATOM 660 C CA . PHE A 1 82 ? 0.507 -1.438 -18.031 1.00 80.00 82 PHE A CA 1
ATOM 661 C C . PHE A 1 82 ? 1.019 -0.356 -17.075 1.00 80.00 82 PHE A C 1
ATOM 663 O O . PHE A 1 82 ? 0.606 -0.320 -15.914 1.00 80.00 82 PHE A O 1
ATOM 670 N N . ILE A 1 83 ? 1.843 0.572 -17.572 1.00 78.75 83 ILE A N 1
ATOM 671 C CA . ILE A 1 83 ? 2.377 1.688 -16.781 1.00 78.75 83 ILE A CA 1
ATOM 672 C C . ILE A 1 83 ? 1.235 2.534 -16.204 1.00 78.75 83 ILE A C 1
ATOM 674 O O . ILE A 1 83 ? 1.245 2.843 -15.012 1.00 78.75 83 ILE A O 1
ATOM 678 N N . ASN A 1 84 ? 0.211 2.845 -17.001 1.00 81.88 84 ASN A N 1
ATOM 679 C CA . ASN A 1 84 ? -0.946 3.615 -16.540 1.00 81.88 84 ASN A CA 1
ATOM 680 C C . ASN A 1 84 ? -1.699 2.914 -15.401 1.00 81.88 84 ASN A C 1
ATOM 682 O O . ASN A 1 84 ? -2.003 3.541 -14.383 1.00 81.88 84 ASN A O 1
ATOM 686 N N . VAL A 1 85 ? -1.968 1.611 -15.537 1.00 85.06 85 VAL A N 1
ATOM 687 C CA . VAL A 1 85 ? -2.627 0.820 -14.483 1.00 85.06 85 VAL A CA 1
ATOM 688 C C . VAL A 1 85 ? -1.784 0.806 -13.212 1.00 85.06 85 VAL A C 1
ATOM 690 O O . VAL A 1 85 ? -2.309 1.045 -12.122 1.00 85.06 85 VAL A O 1
ATOM 693 N N . VAL A 1 86 ? -0.476 0.577 -13.348 1.00 84.44 86 VAL A N 1
ATOM 694 C CA . VAL A 1 86 ? 0.468 0.587 -12.229 1.00 84.44 86 VAL A CA 1
ATOM 695 C C . VAL A 1 86 ? 0.444 1.934 -11.515 1.00 84.44 86 VAL A C 1
ATOM 697 O O . VAL A 1 86 ? 0.287 1.950 -10.297 1.00 84.44 86 VAL A O 1
ATOM 700 N N . VAL A 1 87 ? 0.554 3.052 -12.238 1.00 84.19 87 VAL A N 1
ATOM 701 C CA . VAL A 1 87 ? 0.586 4.406 -11.659 1.00 84.19 87 VAL A CA 1
ATOM 702 C C . VAL A 1 87 ? -0.714 4.728 -10.922 1.00 84.19 87 VAL A C 1
ATOM 704 O O . VAL A 1 87 ? -0.668 5.192 -9.781 1.00 84.19 87 VAL A O 1
ATOM 707 N N . VAL A 1 88 ? -1.874 4.441 -11.521 1.00 87.75 88 VAL A N 1
ATOM 708 C CA . VAL A 1 88 ? -3.181 4.683 -10.884 1.00 87.75 88 VAL A CA 1
ATOM 709 C C . VAL A 1 88 ? -3.334 3.845 -9.615 1.00 87.75 88 VAL A C 1
ATOM 711 O O . VAL A 1 88 ? -3.708 4.380 -8.567 1.00 87.75 88 VAL A O 1
ATOM 714 N N . LEU A 1 89 ? -3.004 2.550 -9.681 1.00 88.31 89 LEU A N 1
ATOM 715 C CA . LEU A 1 89 ? -3.043 1.661 -8.520 1.00 88.31 89 LEU A CA 1
ATOM 716 C C . LEU A 1 89 ? -2.090 2.150 -7.423 1.00 88.31 89 LEU A C 1
ATOM 718 O O . LEU A 1 89 ? -2.446 2.152 -6.245 1.00 88.31 89 LEU A O 1
ATOM 722 N N . PHE A 1 90 ? -0.903 2.616 -7.806 1.00 87.44 90 PHE A N 1
ATOM 723 C CA . PHE A 1 90 ? 0.091 3.138 -6.880 1.00 87.44 90 PHE A CA 1
ATOM 724 C C . PHE A 1 90 ? -0.401 4.394 -6.157 1.00 87.44 90 PHE A C 1
ATOM 726 O O . PHE A 1 90 ? -0.309 4.473 -4.935 1.00 87.44 90 PHE A O 1
ATOM 733 N N . ILE A 1 91 ? -0.985 5.355 -6.876 1.00 89.00 91 ILE A N 1
ATOM 734 C CA . ILE A 1 91 ? -1.565 6.564 -6.272 1.00 89.00 91 ILE A CA 1
ATOM 735 C C . ILE A 1 91 ? -2.711 6.191 -5.324 1.00 89.00 91 ILE A C 1
ATOM 737 O O . ILE A 1 91 ? -2.783 6.711 -4.208 1.00 89.00 91 ILE A O 1
ATOM 741 N N . ALA A 1 92 ? -3.581 5.261 -5.728 1.00 92.75 92 ALA A N 1
ATOM 742 C CA . ALA A 1 92 ? -4.694 4.807 -4.899 1.00 92.75 92 ALA A CA 1
ATOM 743 C C . ALA A 1 92 ? -4.212 4.161 -3.589 1.00 92.75 92 ALA A C 1
ATOM 745 O O . ALA A 1 92 ? -4.701 4.512 -2.513 1.00 92.75 92 ALA A O 1
ATOM 746 N N . LEU A 1 93 ? -3.222 3.266 -3.661 1.00 92.88 93 LEU A N 1
ATOM 747 C CA . LEU A 1 93 ? -2.626 2.624 -2.487 1.00 92.88 93 LEU A CA 1
ATOM 748 C C . LEU A 1 93 ? -1.891 3.636 -1.595 1.00 92.88 93 LEU A C 1
ATOM 750 O O . LEU A 1 93 ? -2.016 3.576 -0.372 1.00 92.88 93 LEU A O 1
ATOM 754 N N . TRP A 1 94 ? -1.200 4.612 -2.187 1.00 93.62 94 TRP A N 1
ATOM 755 C CA . TRP A 1 94 ? -0.499 5.665 -1.453 1.00 93.62 94 TRP A CA 1
ATOM 756 C C . TRP A 1 94 ? -1.483 6.529 -0.656 1.00 93.62 94 TRP A C 1
ATOM 758 O O . TRP A 1 94 ? -1.303 6.740 0.548 1.00 93.62 94 TRP A O 1
ATOM 768 N N . LEU A 1 95 ? -2.575 6.964 -1.297 1.00 95.56 95 LEU A N 1
ATOM 769 C CA . LEU A 1 95 ? -3.652 7.712 -0.644 1.00 95.56 95 LEU A CA 1
ATOM 770 C C . LEU A 1 95 ? -4.329 6.876 0.440 1.00 95.56 95 LEU A C 1
ATOM 772 O O . LEU A 1 95 ? -4.610 7.386 1.523 1.00 95.56 95 LEU A O 1
ATOM 776 N N . PHE A 1 96 ? -4.556 5.591 0.181 1.00 95.31 96 PHE A N 1
ATOM 777 C CA . PHE A 1 96 ? -5.133 4.676 1.157 1.00 95.31 96 PHE A CA 1
ATOM 778 C C . PHE A 1 96 ? -4.256 4.551 2.415 1.00 95.31 96 PHE A C 1
ATOM 780 O O . PHE A 1 96 ? -4.776 4.698 3.524 1.00 95.31 96 PHE A O 1
ATOM 787 N N . MET A 1 97 ? -2.934 4.382 2.273 1.00 95.88 97 MET A N 1
ATOM 788 C CA . MET A 1 97 ? -2.007 4.380 3.416 1.00 95.88 97 MET A CA 1
ATOM 789 C C . MET A 1 97 ? -2.017 5.722 4.161 1.00 95.88 97 MET A C 1
ATOM 791 O O . MET A 1 97 ? -2.087 5.755 5.391 1.00 95.88 97 MET A O 1
ATOM 795 N N . PHE A 1 98 ? -1.994 6.841 3.431 1.00 94.56 98 PHE A N 1
ATOM 796 C CA . PHE A 1 98 ? -2.036 8.178 4.027 1.00 94.56 98 PHE A CA 1
ATOM 797 C C . PHE A 1 98 ? -3.313 8.399 4.850 1.00 94.56 98 PHE A C 1
ATOM 799 O O . PHE A 1 98 ? -3.263 8.858 5.995 1.00 94.56 98 PHE A O 1
ATOM 806 N N . ILE A 1 99 ? -4.464 8.009 4.301 1.00 95.69 99 ILE A N 1
ATOM 807 C CA . ILE A 1 99 ? -5.757 8.079 4.985 1.00 95.69 99 ILE A CA 1
ATOM 808 C C . ILE A 1 99 ? -5.735 7.226 6.257 1.00 95.69 99 ILE A C 1
ATOM 810 O O . ILE A 1 99 ? -6.169 7.707 7.306 1.00 95.69 99 ILE A O 1
ATOM 814 N N . GLN A 1 100 ? -5.193 6.003 6.213 1.00 94.69 100 GLN A N 1
ATOM 815 C CA . GLN A 1 100 ? -5.043 5.168 7.411 1.00 94.69 100 GLN A CA 1
ATOM 816 C C . GLN A 1 100 ? -4.211 5.869 8.494 1.00 94.69 100 GLN A C 1
ATOM 818 O O . GLN A 1 100 ? -4.638 5.940 9.648 1.00 94.69 100 GLN A O 1
ATOM 823 N N . ILE A 1 101 ? -3.064 6.447 8.130 1.00 95.00 101 ILE A N 1
ATOM 824 C CA . ILE A 1 101 ? -2.174 7.158 9.061 1.00 95.00 101 ILE A CA 1
ATOM 825 C C . ILE A 1 101 ? -2.901 8.306 9.779 1.00 95.00 101 ILE A C 1
ATOM 827 O O . ILE A 1 101 ? -2.712 8.498 10.986 1.00 95.00 101 ILE A O 1
ATOM 831 N N . VAL A 1 102 ? -3.737 9.053 9.052 1.00 94.69 102 VAL A N 1
ATOM 832 C CA . VAL A 1 102 ? -4.464 10.225 9.567 1.00 94.69 102 VAL A CA 1
ATOM 833 C C . VAL A 1 102 ? -5.729 9.838 10.345 1.00 94.69 102 VAL A C 1
ATOM 835 O O . VAL A 1 102 ? -6.071 10.499 11.334 1.00 94.69 102 VAL A O 1
ATOM 838 N N . LEU A 1 103 ? -6.452 8.801 9.913 1.00 92.31 103 LEU A N 1
ATOM 839 C CA . LEU A 1 103 ? -7.761 8.444 10.471 1.00 92.31 103 LEU A CA 1
ATOM 840 C C . LEU A 1 103 ? -7.695 7.431 11.615 1.00 92.31 103 LEU A C 1
ATOM 842 O O . LEU A 1 103 ? -8.474 7.570 12.559 1.00 92.31 103 LEU A O 1
ATOM 846 N N . LEU A 1 104 ? -6.773 6.462 11.595 1.00 90.88 104 LEU A N 1
ATOM 847 C CA . LEU A 1 104 ? -6.686 5.434 12.642 1.00 90.88 104 LEU A CA 1
ATOM 848 C C . LEU A 1 104 ? -6.532 6.009 14.063 1.00 90.88 104 LEU A C 1
ATOM 850 O O . LEU A 1 104 ? -7.256 5.555 14.949 1.00 90.88 104 LEU A O 1
ATOM 854 N N . PRO A 1 105 ? -5.732 7.069 14.310 1.00 86.69 105 PRO A N 1
ATOM 855 C CA . PRO A 1 105 ? -5.663 7.694 15.634 1.00 86.69 105 PRO A CA 1
ATOM 856 C C . PRO A 1 105 ? -6.995 8.294 16.091 1.00 86.69 105 PRO A C 1
ATOM 858 O O . PRO A 1 105 ? -7.309 8.302 17.278 1.00 86.69 105 PRO A O 1
ATOM 861 N N . LYS A 1 106 ? -7.789 8.827 15.153 1.00 88.75 106 LYS A N 1
ATOM 862 C CA . LYS A 1 106 ? -9.108 9.401 15.455 1.00 88.75 106 LYS A CA 1
ATOM 863 C C . LYS A 1 106 ? -10.127 8.310 15.774 1.00 88.75 106 LYS A C 1
ATOM 865 O O . LYS A 1 106 ? -11.049 8.558 16.544 1.00 88.75 106 LYS A O 1
ATOM 870 N N . ILE A 1 107 ? -9.967 7.133 15.172 1.00 84.62 107 ILE A N 1
ATOM 871 C CA . ILE A 1 107 ? -10.805 5.961 15.424 1.00 84.62 107 ILE A CA 1
ATOM 872 C C . ILE A 1 107 ? -10.464 5.350 16.789 1.00 84.62 107 ILE A C 1
ATOM 874 O O . ILE A 1 107 ? -11.382 5.134 17.573 1.00 84.62 107 ILE A O 1
ATOM 878 N N . GLY A 1 108 ? -9.177 5.178 17.114 1.00 78.75 108 GLY A N 1
ATOM 879 C CA . GLY A 1 108 ? -8.737 4.643 18.412 1.00 78.75 108 GLY A CA 1
ATOM 880 C C . GLY A 1 108 ? -9.243 5.463 19.604 1.00 78.75 108 GLY A C 1
ATOM 881 O O . GLY A 1 108 ? -9.746 4.907 20.570 1.00 78.75 108 GLY A O 1
ATOM 882 N N . LYS A 1 109 ? -9.276 6.801 19.488 1.00 81.94 109 LYS A N 1
ATOM 883 C CA . LYS A 1 109 ? -9.832 7.696 20.529 1.00 81.94 109 LYS A CA 1
ATOM 884 C C . LYS A 1 109 ? -11.306 7.454 20.880 1.00 81.94 109 LYS A C 1
ATOM 886 O O . LYS A 1 109 ? -11.767 7.978 21.889 1.00 81.94 109 LYS A O 1
ATOM 891 N N . LYS A 1 110 ? -12.064 6.741 20.041 1.00 79.19 110 LYS A N 1
ATOM 892 C CA . LYS A 1 110 ? -13.476 6.422 20.307 1.00 79.19 110 LYS A CA 1
ATOM 893 C C . LYS A 1 110 ? -13.651 5.188 21.193 1.00 79.19 110 LYS A C 1
ATOM 895 O O . LYS A 1 110 ? -14.769 4.924 21.616 1.00 79.19 110 LYS A O 1
ATOM 900 N N . LEU A 1 111 ? -12.579 4.448 21.457 1.00 78.62 111 LEU A N 1
ATOM 901 C CA . LEU A 1 111 ? -12.576 3.274 22.314 1.00 78.62 111 LEU A CA 1
ATOM 902 C C . LEU A 1 111 ? -12.169 3.706 23.730 1.00 78.62 111 LEU A C 1
ATOM 904 O O . LEU A 1 111 ? -10.993 3.937 23.990 1.00 78.62 111 LEU A O 1
ATOM 908 N N . THR A 1 112 ? -13.141 3.894 24.627 1.00 72.44 112 THR A N 1
ATOM 909 C CA . THR A 1 112 ? -12.900 4.505 25.954 1.00 72.44 112 THR A CA 1
ATOM 910 C C . THR A 1 112 ? -13.193 3.593 27.141 1.00 72.44 112 THR A C 1
ATOM 912 O O . THR A 1 112 ? -12.879 3.963 28.268 1.00 72.44 112 THR A O 1
ATOM 915 N N . LEU A 1 113 ? -13.822 2.435 26.926 1.00 75.31 113 LEU A N 1
ATOM 916 C CA . LEU A 1 113 ? -14.101 1.485 28.003 1.00 75.31 113 LEU A CA 1
ATOM 917 C C . LEU A 1 113 ? -12.897 0.579 28.260 1.00 75.31 113 LEU A C 1
ATOM 919 O O . LEU A 1 113 ? -12.321 0.031 27.322 1.00 75.31 113 LEU A O 1
ATOM 923 N N . ASP A 1 114 ? -12.567 0.390 29.536 1.00 77.62 114 ASP A N 1
ATOM 924 C CA . ASP A 1 114 ? -11.503 -0.507 29.983 1.00 77.62 114 ASP A CA 1
ATOM 925 C C . ASP A 1 114 ? -11.990 -1.965 29.936 1.00 77.62 114 ASP A C 1
ATOM 927 O O . ASP A 1 114 ? -12.576 -2.492 30.883 1.00 77.62 114 ASP A O 1
ATOM 931 N N . MET A 1 115 ? -11.853 -2.586 28.762 1.00 82.19 115 MET A N 1
ATOM 932 C CA . MET A 1 115 ? -12.204 -3.983 28.504 1.00 82.19 115 MET A CA 1
ATOM 933 C C . MET A 1 115 ? -11.118 -4.643 27.652 1.00 82.19 115 MET A C 1
ATOM 935 O O . MET A 1 115 ? -10.549 -4.007 26.760 1.00 82.19 115 MET A O 1
ATOM 939 N N . GLU A 1 116 ? -10.894 -5.943 27.845 1.00 85.25 116 GLU A N 1
ATOM 940 C CA . GLU A 1 116 ? -9.910 -6.709 27.066 1.00 85.25 116 GLU A CA 1
ATOM 941 C C . GLU A 1 116 ? -10.151 -6.604 25.550 1.00 85.25 116 GLU A C 1
ATOM 943 O O . GLU A 1 116 ? -9.205 -6.437 24.777 1.00 85.25 116 GLU A O 1
ATOM 948 N N . GLU A 1 117 ? -11.412 -6.624 25.099 1.00 85.12 117 GLU A N 1
ATOM 949 C CA . GLU A 1 117 ? -11.724 -6.510 23.670 1.00 85.12 117 GLU A CA 1
ATOM 950 C C . GLU A 1 117 ? -11.377 -5.132 23.091 1.00 85.12 117 GLU A C 1
ATOM 952 O O . GLU A 1 117 ? -11.010 -5.029 21.918 1.00 85.12 117 GLU A O 1
ATOM 957 N N . VAL A 1 118 ? -11.477 -4.076 23.902 1.00 85.50 118 VAL A N 1
ATOM 958 C CA . VAL A 1 118 ? -11.101 -2.712 23.514 1.00 85.50 118 VAL A CA 1
ATOM 959 C C . VAL A 1 118 ? -9.583 -2.592 23.408 1.00 85.50 118 VAL A C 1
ATOM 961 O O . VAL A 1 118 ? -9.090 -2.077 22.403 1.00 85.50 118 VAL A O 1
ATOM 964 N N . ALA A 1 119 ? -8.840 -3.139 24.374 1.00 87.19 119 ALA A N 1
ATOM 965 C CA . ALA A 1 119 ? -7.378 -3.157 24.339 1.00 87.19 119 ALA A CA 1
ATOM 966 C C . ALA A 1 119 ? -6.837 -3.941 23.126 1.00 87.19 119 ALA A C 1
ATOM 968 O O . ALA A 1 119 ? -5.892 -3.504 22.459 1.00 87.19 119 ALA A O 1
ATOM 969 N N . ALA A 1 120 ? -7.472 -5.069 22.787 1.00 90.19 120 ALA A N 1
ATOM 970 C CA . ALA A 1 120 ? -7.129 -5.850 21.600 1.00 90.19 120 ALA A CA 1
ATOM 971 C C . ALA A 1 120 ? -7.401 -5.072 20.301 1.00 90.19 120 ALA A C 1
ATOM 973 O O . ALA A 1 120 ? -6.573 -5.077 19.386 1.00 90.19 120 ALA A O 1
ATOM 974 N N . ALA A 1 121 ? -8.544 -4.382 20.218 1.00 90.81 121 ALA A N 1
ATOM 975 C CA . ALA A 1 121 ? -8.896 -3.554 19.068 1.00 90.81 121 ALA A CA 1
ATOM 976 C C . ALA A 1 121 ? -7.927 -2.376 18.887 1.00 90.81 121 ALA A C 1
ATOM 978 O O . ALA A 1 121 ? -7.449 -2.153 17.775 1.00 90.81 121 ALA A O 1
ATOM 979 N N . ASP A 1 122 ? -7.589 -1.662 19.961 1.00 90.94 122 ASP A N 1
ATOM 980 C CA . ASP A 1 122 ? -6.636 -0.548 19.914 1.00 90.94 122 ASP A CA 1
ATOM 981 C C . ASP A 1 122 ? -5.230 -1.009 19.495 1.00 90.94 122 ASP A C 1
ATOM 983 O O . ASP A 1 122 ? -4.595 -0.394 18.632 1.00 90.94 122 ASP A O 1
ATOM 987 N N . SER A 1 123 ? -4.786 -2.161 20.008 1.00 92.44 123 SER A N 1
ATOM 988 C CA . SER A 1 123 ? -3.525 -2.790 19.595 1.00 92.44 123 SER A CA 1
ATOM 989 C C . SER A 1 123 ? -3.516 -3.121 18.100 1.00 92.44 123 SER A C 1
ATOM 991 O O . SER A 1 123 ? -2.548 -2.813 17.401 1.00 92.44 123 SER A O 1
ATOM 993 N N . ALA A 1 124 ? -4.607 -3.695 17.580 1.00 94.19 124 ALA A N 1
ATOM 994 C CA . ALA A 1 124 ? -4.734 -4.023 16.161 1.00 94.19 124 ALA A CA 1
ATOM 995 C C . ALA A 1 124 ? -4.733 -2.765 15.272 1.00 94.19 124 ALA A C 1
ATOM 997 O O . ALA A 1 124 ? -4.055 -2.740 14.245 1.00 94.19 124 ALA A O 1
ATOM 998 N N . LEU A 1 125 ? -5.439 -1.700 15.668 1.00 94.38 125 LEU A N 1
ATOM 999 C CA . LEU A 1 125 ? -5.454 -0.426 14.934 1.00 94.38 125 LEU A CA 1
ATOM 1000 C C . LEU A 1 125 ? -4.091 0.283 14.981 1.00 94.38 125 LEU A C 1
ATOM 1002 O O . LEU A 1 125 ? -3.663 0.867 13.982 1.00 94.38 125 LEU A O 1
ATOM 1006 N N . SER A 1 126 ? -3.386 0.210 16.110 1.00 94.25 126 SER A N 1
ATOM 1007 C CA . SER A 1 126 ? -2.031 0.749 16.263 1.00 94.25 126 SER A CA 1
ATOM 1008 C C . SER A 1 126 ? -1.021 -0.001 15.396 1.00 94.25 126 SER A C 1
ATOM 1010 O O . SER A 1 126 ? -0.208 0.627 14.711 1.00 94.25 126 SER A O 1
ATOM 1012 N N . LEU A 1 127 ? -1.114 -1.332 15.350 1.00 95.88 127 LEU A N 1
ATOM 1013 C CA . LEU A 1 127 ? -0.290 -2.160 14.474 1.00 95.88 127 LEU A CA 1
ATOM 1014 C C . LEU A 1 127 ? -0.608 -1.904 12.993 1.00 95.88 127 LEU A C 1
ATOM 1016 O O . LEU A 1 127 ? 0.313 -1.752 12.191 1.00 95.88 127 LEU A O 1
ATOM 1020 N N . ALA A 1 128 ? -1.889 -1.766 12.634 1.00 96.19 128 ALA A N 1
ATOM 1021 C CA . ALA A 1 128 ? -2.307 -1.369 11.290 1.00 96.19 128 ALA A CA 1
ATOM 1022 C C . ALA A 1 128 ? -1.694 -0.021 10.893 1.00 96.19 128 ALA A C 1
ATOM 1024 O O . ALA A 1 128 ? -1.130 0.104 9.809 1.00 96.19 128 ALA A O 1
ATOM 1025 N N . ARG A 1 129 ? -1.720 0.970 11.791 1.00 95.75 129 ARG A N 1
ATOM 1026 C CA . ARG A 1 129 ? -1.122 2.289 11.554 1.00 95.75 129 ARG A CA 1
ATOM 1027 C C . ARG A 1 129 ? 0.389 2.210 11.346 1.00 95.75 129 ARG A C 1
ATOM 1029 O O . ARG A 1 129 ? 0.900 2.862 10.439 1.00 95.75 129 ARG A O 1
ATOM 1036 N N . LEU A 1 130 ? 1.101 1.433 12.163 1.00 96.19 130 LEU A N 1
ATOM 1037 C CA . LEU A 1 130 ? 2.536 1.208 11.978 1.00 96.19 130 LEU A CA 1
ATOM 1038 C C . LEU A 1 130 ? 2.813 0.562 10.613 1.00 96.19 130 LEU A C 1
ATOM 1040 O O . LEU A 1 130 ? 3.668 1.041 9.870 1.00 96.19 130 LEU A O 1
ATOM 1044 N N . GLY A 1 131 ? 2.040 -0.465 10.253 1.00 96.06 131 GLY A N 1
ATOM 1045 C CA . GLY A 1 131 ? 2.109 -1.098 8.938 1.00 96.06 131 GLY A CA 1
ATOM 1046 C C . GLY A 1 131 ? 1.855 -0.110 7.797 1.00 96.06 131 GLY A C 1
ATOM 1047 O O . GLY A 1 131 ? 2.584 -0.127 6.810 1.00 96.06 131 GLY A O 1
ATOM 1048 N N . ALA A 1 132 ? 0.889 0.799 7.954 1.00 96.62 132 ALA A N 1
ATOM 1049 C CA . ALA A 1 132 ? 0.592 1.834 6.968 1.00 96.62 132 ALA A CA 1
ATOM 1050 C C . ALA A 1 132 ? 1.757 2.819 6.805 1.00 96.62 132 ALA A C 1
ATOM 1052 O O . ALA A 1 132 ? 2.097 3.163 5.679 1.00 96.62 132 ALA A O 1
ATOM 1053 N N . PHE A 1 133 ? 2.415 3.233 7.896 1.00 97.12 133 PHE A N 1
ATOM 1054 C CA . PHE A 1 133 ? 3.625 4.063 7.822 1.00 97.12 133 PHE A CA 1
ATOM 1055 C C . PHE A 1 133 ? 4.762 3.370 7.070 1.00 97.12 133 PHE A C 1
ATOM 1057 O O . PHE A 1 133 ? 5.391 3.989 6.212 1.00 97.12 133 PHE A O 1
ATOM 1064 N N . LEU A 1 134 ? 5.020 2.097 7.378 1.00 96.69 134 LEU A N 1
ATOM 1065 C CA . LEU A 1 134 ? 6.074 1.327 6.717 1.00 96.69 134 LEU A CA 1
ATOM 1066 C C . LEU A 1 134 ? 5.773 1.138 5.228 1.00 96.69 134 LEU A C 1
ATOM 1068 O O . LEU A 1 134 ? 6.627 1.427 4.391 1.00 96.69 134 LEU A O 1
ATOM 1072 N N . ALA A 1 135 ? 4.551 0.720 4.891 1.00 95.31 135 ALA A N 1
ATOM 1073 C CA . ALA A 1 135 ? 4.116 0.558 3.509 1.00 95.31 135 ALA A CA 1
ATOM 1074 C C . ALA A 1 135 ? 4.155 1.891 2.746 1.00 95.31 135 ALA A C 1
ATOM 1076 O O . ALA A 1 135 ? 4.674 1.939 1.638 1.00 95.31 135 ALA A O 1
ATOM 1077 N N . PHE A 1 136 ? 3.701 2.991 3.350 1.00 95.94 136 PHE A N 1
ATOM 1078 C CA . PHE A 1 136 ? 3.776 4.329 2.760 1.00 95.94 136 PHE A CA 1
ATOM 1079 C C . PHE A 1 136 ? 5.218 4.775 2.485 1.00 95.94 136 PHE A C 1
ATOM 1081 O O . PHE A 1 136 ? 5.510 5.321 1.418 1.00 95.94 136 PHE A O 1
ATOM 1088 N N . GLY A 1 137 ? 6.129 4.531 3.431 1.00 94.81 137 GLY A N 1
ATOM 1089 C CA . GLY A 1 137 ? 7.554 4.813 3.263 1.00 94.81 137 GLY A CA 1
ATOM 1090 C C . GLY A 1 137 ? 8.158 4.005 2.115 1.00 94.81 137 GLY A C 1
ATOM 1091 O O . GLY A 1 137 ? 8.794 4.580 1.233 1.00 94.81 137 GLY A O 1
ATOM 1092 N N . LEU A 1 138 ? 7.888 2.696 2.075 1.00 95.00 138 LEU A N 1
ATOM 1093 C CA . LEU A 1 138 ? 8.312 1.816 0.982 1.00 95.00 138 LEU A CA 1
ATOM 1094 C C . LEU A 1 138 ? 7.757 2.282 -0.364 1.00 95.00 138 LEU A C 1
ATOM 1096 O O . LEU A 1 138 ? 8.519 2.431 -1.310 1.00 95.00 138 LEU A O 1
ATOM 1100 N N . MET A 1 139 ? 6.464 2.597 -0.440 1.00 93.56 139 MET A N 1
ATOM 1101 C CA . MET A 1 139 ? 5.846 3.128 -1.653 1.00 93.56 139 MET A CA 1
ATOM 1102 C C . MET A 1 139 ? 6.495 4.437 -2.108 1.00 93.56 139 MET A C 1
ATOM 1104 O O . MET A 1 139 ? 6.751 4.639 -3.290 1.00 93.56 139 MET A O 1
ATOM 1108 N N . THR A 1 140 ? 6.802 5.336 -1.180 1.00 92.38 140 THR A N 1
ATOM 1109 C CA . THR A 1 140 ? 7.457 6.604 -1.522 1.00 92.38 140 THR A CA 1
ATOM 1110 C C . THR A 1 140 ? 8.873 6.380 -2.058 1.00 92.38 140 THR A C 1
ATOM 1112 O O . THR A 1 140 ? 9.300 7.079 -2.969 1.00 92.38 140 THR A O 1
ATOM 1115 N N . LEU A 1 141 ? 9.605 5.386 -1.551 1.00 92.00 141 LEU A N 1
ATOM 1116 C CA . LEU A 1 141 ? 10.906 5.010 -2.116 1.00 92.00 141 LEU A CA 1
ATOM 1117 C C . LEU A 1 141 ? 10.752 4.349 -3.490 1.00 92.00 141 LEU A C 1
ATOM 1119 O O . LEU A 1 141 ? 11.486 4.670 -4.424 1.00 92.00 141 LEU A O 1
ATOM 1123 N N . THR A 1 142 ? 9.770 3.463 -3.635 1.00 90.88 142 THR A N 1
ATOM 1124 C CA . THR A 1 142 ? 9.481 2.785 -4.896 1.00 90.88 142 THR A CA 1
ATOM 1125 C C . THR A 1 142 ? 9.078 3.770 -5.991 1.00 90.88 142 THR A C 1
ATOM 1127 O O . THR A 1 142 ? 9.515 3.595 -7.125 1.00 90.88 142 THR A O 1
ATOM 1130 N N . SER A 1 143 ? 8.328 4.836 -5.690 1.00 87.25 143 SER A N 1
ATOM 1131 C CA . SER A 1 143 ? 7.953 5.835 -6.703 1.00 87.25 143 SER A CA 1
ATOM 1132 C C . SER A 1 143 ? 9.163 6.549 -7.307 1.00 87.25 143 SER A C 1
ATOM 1134 O O . SER A 1 143 ? 9.151 6.843 -8.499 1.00 87.25 143 SER A O 1
ATOM 1136 N N . VAL A 1 144 ? 10.233 6.761 -6.533 1.00 88.19 144 VAL A N 1
ATOM 1137 C CA . VAL A 1 144 ? 11.495 7.319 -7.047 1.00 88.19 144 VAL A CA 1
ATOM 1138 C C . VAL A 1 144 ? 12.122 6.380 -8.077 1.00 88.19 144 VAL A C 1
ATOM 1140 O O . VAL A 1 144 ? 12.572 6.833 -9.129 1.00 88.19 144 VAL A O 1
ATOM 1143 N N . VAL A 1 145 ? 12.125 5.071 -7.803 1.00 86.12 145 VAL A N 1
ATOM 1144 C CA . VAL A 1 145 ? 12.651 4.062 -8.736 1.00 86.12 145 VAL A CA 1
ATOM 1145 C C . VAL A 1 145 ? 11.780 3.980 -9.987 1.00 86.12 145 VAL A C 1
ATOM 1147 O O . VAL A 1 145 ? 12.309 4.064 -11.091 1.00 86.12 145 VAL A O 1
ATOM 1150 N N . VAL A 1 146 ? 10.456 3.896 -9.822 1.00 84.31 146 VAL A N 1
ATOM 1151 C CA . VAL A 1 146 ? 9.486 3.855 -10.929 1.00 84.31 146 VAL A CA 1
ATOM 1152 C C . VAL A 1 146 ? 9.650 5.076 -11.834 1.00 84.31 146 VAL A C 1
ATOM 1154 O O . VAL A 1 146 ? 9.764 4.922 -13.047 1.00 84.31 146 VAL A O 1
ATOM 1157 N N . LEU A 1 147 ? 9.714 6.280 -11.254 1.00 84.31 147 LEU A N 1
ATOM 1158 C CA . LEU A 1 147 ? 9.871 7.521 -12.008 1.00 84.31 147 LEU A CA 1
ATOM 1159 C C . LEU A 1 147 ? 11.197 7.542 -12.769 1.00 84.31 147 LEU A C 1
ATOM 1161 O O . LEU A 1 147 ? 11.221 7.891 -13.943 1.00 84.31 147 LEU A O 1
ATOM 1165 N N . ARG A 1 148 ? 12.296 7.132 -12.125 1.00 86.81 148 ARG A N 1
ATOM 1166 C CA . ARG A 1 148 ? 13.605 7.052 -12.780 1.00 86.81 148 ARG A CA 1
ATOM 1167 C C . ARG A 1 148 ? 13.578 6.092 -13.972 1.00 86.81 148 ARG A C 1
ATOM 1169 O O . ARG A 1 148 ? 14.057 6.465 -15.039 1.00 86.81 148 ARG A O 1
ATOM 1176 N N . THR A 1 149 ? 13.036 4.887 -13.795 1.00 81.56 149 THR A N 1
ATOM 1177 C CA . THR A 1 149 ? 12.950 3.879 -14.862 1.00 81.56 149 THR A CA 1
ATOM 1178 C C . THR A 1 149 ? 12.062 4.360 -16.006 1.00 81.56 149 THR A C 1
ATOM 1180 O O . THR A 1 149 ? 12.449 4.240 -17.162 1.00 81.56 149 THR A O 1
ATOM 1183 N N . TYR A 1 150 ? 10.920 4.977 -15.698 1.00 79.62 150 TYR A N 1
ATOM 1184 C CA . TYR A 1 150 ? 10.025 5.528 -16.713 1.00 79.62 150 TYR A CA 1
ATOM 1185 C C . TYR A 1 150 ? 10.679 6.648 -17.528 1.00 79.62 150 TYR A C 1
ATOM 1187 O O . TYR A 1 150 ? 10.623 6.624 -18.755 1.00 79.62 150 TYR A O 1
ATOM 1195 N N . THR A 1 151 ? 11.334 7.607 -16.864 1.00 83.19 151 THR A N 1
ATOM 1196 C CA . THR A 1 151 ? 12.053 8.690 -17.550 1.00 83.19 151 THR A CA 1
ATOM 1197 C C . THR A 1 151 ? 13.153 8.138 -18.450 1.00 83.19 151 THR A C 1
ATOM 1199 O O . THR A 1 151 ? 13.344 8.640 -19.553 1.00 83.19 151 THR A O 1
ATOM 1202 N N . GLN A 1 152 ? 13.855 7.092 -18.005 1.00 83.06 152 GLN A N 1
ATOM 1203 C CA . GLN A 1 152 ? 14.863 6.426 -18.823 1.00 83.06 152 GLN A CA 1
ATOM 1204 C C . GLN A 1 152 ? 14.240 5.776 -20.065 1.00 83.06 152 GLN A C 1
ATOM 1206 O O . GLN A 1 152 ? 14.699 6.037 -21.169 1.00 83.06 152 GLN A O 1
ATOM 1211 N N . TRP A 1 153 ? 13.159 5.009 -19.908 1.00 81.50 153 TRP A N 1
ATOM 1212 C CA . TRP A 1 153 ? 12.467 4.375 -21.035 1.00 81.50 153 TRP A CA 1
ATOM 1213 C C . TRP A 1 153 ? 11.926 5.378 -22.051 1.00 81.50 153 TRP A C 1
ATOM 1215 O O . TRP A 1 153 ? 12.032 5.150 -23.251 1.00 81.50 153 TRP A O 1
ATOM 1225 N N . HIS A 1 154 ? 11.373 6.495 -21.579 1.00 82.81 154 HIS A N 1
ATOM 1226 C CA . HIS A 1 154 ? 10.898 7.558 -22.459 1.00 82.81 154 HIS A CA 1
ATOM 1227 C C . HIS A 1 154 ? 12.049 8.212 -23.233 1.00 82.81 154 HIS A C 1
ATOM 1229 O O . HIS A 1 154 ? 11.930 8.434 -24.433 1.00 82.81 154 HIS A O 1
ATOM 1235 N N . ALA A 1 155 ? 13.177 8.488 -22.570 1.00 82.56 155 ALA A N 1
ATOM 1236 C CA . ALA A 1 155 ? 14.356 9.047 -23.231 1.00 82.56 155 ALA A CA 1
ATOM 1237 C C . ALA A 1 155 ? 14.929 8.083 -24.284 1.00 82.56 155 ALA A C 1
ATOM 1239 O O . ALA A 1 155 ? 15.261 8.507 -25.390 1.00 82.56 155 ALA A O 1
ATOM 1240 N N . ASP A 1 156 ? 14.999 6.787 -23.968 1.00 80.31 156 ASP A N 1
ATOM 1241 C CA . ASP A 1 156 ? 15.451 5.757 -24.906 1.00 80.31 156 ASP A CA 1
ATOM 1242 C C . ASP A 1 156 ? 14.511 5.676 -26.126 1.00 80.31 156 ASP A C 1
ATOM 1244 O O . ASP A 1 156 ? 14.975 5.610 -27.266 1.00 80.31 156 ASP A O 1
ATOM 1248 N N . TYR A 1 157 ? 13.195 5.764 -25.901 1.00 80.25 157 TYR A N 1
ATOM 1249 C CA . TYR A 1 157 ? 12.186 5.821 -26.960 1.00 80.25 157 TYR A CA 1
ATOM 1250 C C . TYR A 1 157 ? 12.359 7.045 -27.875 1.00 80.25 157 TYR A C 1
ATOM 1252 O O . TYR A 1 157 ? 12.409 6.887 -29.095 1.00 80.25 157 TYR A O 1
ATOM 1260 N N . GLU A 1 158 ? 12.511 8.251 -27.316 1.00 83.62 158 GLU A N 1
ATOM 1261 C CA . GLU A 1 158 ? 12.721 9.481 -28.100 1.00 83.62 158 GLU A CA 1
ATOM 1262 C C . GLU A 1 158 ? 13.992 9.410 -28.958 1.00 83.62 158 GLU A C 1
ATOM 1264 O O . GLU A 1 158 ? 13.984 9.813 -30.125 1.00 83.62 158 GLU A O 1
ATOM 1269 N N . VAL A 1 159 ? 15.080 8.856 -28.412 1.00 83.06 159 VAL A N 1
ATOM 1270 C CA . VAL A 1 159 ? 16.324 8.650 -29.167 1.00 83.06 159 VAL A CA 1
ATOM 1271 C C . VAL A 1 159 ? 16.088 7.692 -30.334 1.00 83.06 159 VAL A C 1
ATOM 1273 O O . VAL A 1 159 ? 16.489 8.006 -31.456 1.00 83.06 159 VAL A O 1
ATOM 1276 N N . ILE A 1 160 ? 15.415 6.561 -30.109 1.00 79.38 160 ILE A N 1
ATOM 1277 C CA . ILE A 1 160 ? 15.124 5.583 -31.167 1.00 79.38 160 ILE A CA 1
ATOM 1278 C C . ILE A 1 160 ? 14.258 6.205 -32.269 1.00 79.38 160 ILE A C 1
ATOM 1280 O O . ILE A 1 160 ? 14.604 6.066 -33.442 1.00 79.38 160 ILE A O 1
ATOM 1284 N N . GLN A 1 161 ? 13.197 6.936 -31.917 1.00 78.62 161 GLN A N 1
ATOM 1285 C CA . GLN A 1 161 ? 12.335 7.613 -32.897 1.00 78.62 161 GLN A CA 1
ATOM 1286 C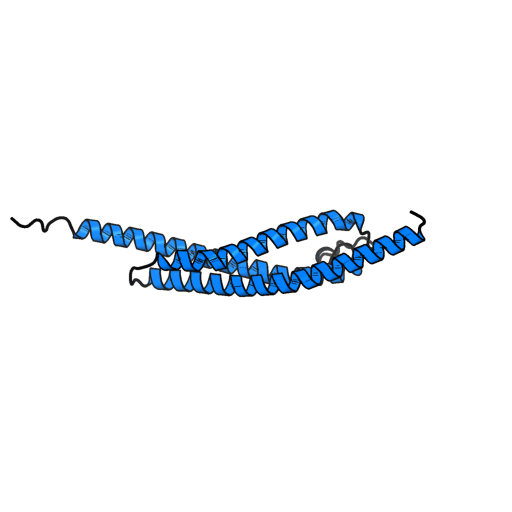 C . GLN A 1 161 ? 13.130 8.609 -33.754 1.00 78.62 161 GLN A C 1
ATOM 1288 O O . GLN A 1 161 ? 13.115 8.524 -34.985 1.00 78.62 161 GLN A O 1
ATOM 1293 N N . SER A 1 162 ? 13.966 9.436 -33.114 1.00 81.88 162 SER A N 1
ATOM 1294 C CA . SER A 1 162 ? 14.806 10.412 -33.820 1.00 81.88 162 SER A CA 1
ATOM 1295 C C . SER A 1 162 ? 15.795 9.772 -34.808 1.00 81.88 162 SER A C 1
ATOM 1297 O O . SER A 1 162 ? 16.080 10.344 -35.862 1.00 81.88 162 SER A O 1
ATOM 1299 N N . LEU A 1 163 ? 16.301 8.570 -34.501 1.00 79.00 163 LEU A N 1
ATOM 1300 C CA . LEU A 1 163 ? 17.198 7.808 -35.377 1.00 79.00 163 LEU A CA 1
ATOM 1301 C C . LEU A 1 163 ? 16.456 7.149 -36.546 1.00 79.00 163 LEU A C 1
ATOM 1303 O O . LEU A 1 163 ? 17.047 6.952 -37.609 1.00 79.00 163 LEU A O 1
ATOM 1307 N N . LEU A 1 164 ? 15.178 6.813 -36.360 1.00 81.06 164 LEU A N 1
ATOM 1308 C CA . LEU A 1 164 ? 14.312 6.235 -37.390 1.00 81.06 164 LEU A CA 1
ATOM 1309 C C . LEU A 1 164 ? 13.693 7.294 -38.318 1.00 81.06 164 LEU A C 1
ATOM 1311 O O . LEU A 1 164 ? 13.067 6.934 -39.316 1.00 81.06 164 LEU A O 1
ATOM 1315 N N . GLY A 1 165 ? 13.915 8.584 -38.041 1.00 68.69 165 GLY A N 1
ATOM 1316 C CA . GLY A 1 165 ? 13.424 9.695 -38.859 1.00 68.69 165 GLY A CA 1
ATOM 1317 C C . GLY A 1 165 ? 11.920 9.945 -38.718 1.00 68.69 165 GLY A C 1
ATOM 1318 O O . GLY A 1 165 ? 11.313 10.476 -39.652 1.00 68.69 165 GLY A O 1
ATOM 1319 N N . GLN A 1 166 ? 11.342 9.539 -37.585 1.00 54.66 166 GLN A N 1
ATOM 1320 C CA . GLN A 1 166 ? 9.973 9.837 -37.152 1.00 54.66 166 GLN A CA 1
ATOM 1321 C C . GLN A 1 166 ? 10.012 10.834 -35.991 1.00 54.66 166 GLN A C 1
ATOM 1323 O O . GLN A 1 166 ? 9.099 11.689 -35.948 1.00 54.66 166 GLN A O 1
#